Protein AF-M1WDY1-F1 (afdb_monomer_lite)

Ra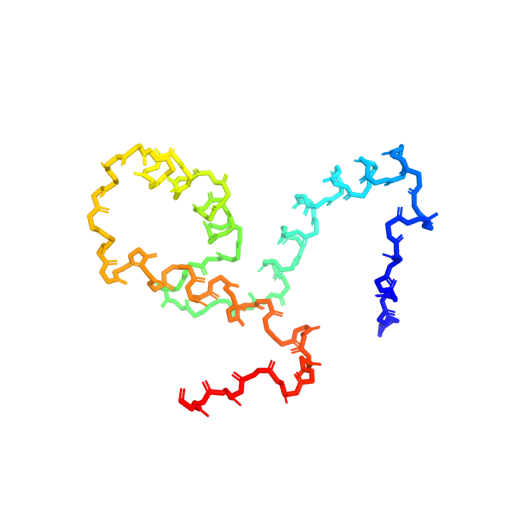dius of gyration: 16.35 Å; chains: 1; bounding box: 38×42×35 Å

Structure (mmCIF, N/CA/C/O backbone):
data_AF-M1WDY1-F1
#
_entry.id   AF-M1WDY1-F1
#
loop_
_atom_site.group_PDB
_atom_site.id
_atom_site.type_symbol
_atom_site.label_atom_id
_atom_site.label_alt_id
_atom_site.label_comp_id
_atom_site.label_asym_id
_atom_site.label_entity_id
_atom_site.label_seq_id
_atom_site.pdbx_PDB_ins_code
_atom_site.Cartn_x
_atom_site.Cartn_y
_atom_site.Cartn_z
_atom_site.occupancy
_atom_site.B_iso_or_equiv
_atom_site.auth_seq_id
_atom_site.auth_comp_id
_atom_site.auth_asym_id
_atom_site.auth_atom_id
_atom_site.pdbx_PDB_model_num
ATOM 1 N N . MET A 1 1 ? 22.217 -8.590 2.310 1.00 34.72 1 MET A N 1
ATOM 2 C CA . MET A 1 1 ? 21.613 -8.291 0.997 1.00 34.72 1 MET A CA 1
ATOM 3 C C . MET A 1 1 ? 22.069 -6.903 0.598 1.00 34.72 1 MET A C 1
ATOM 5 O O . MET A 1 1 ? 22.091 -6.036 1.460 1.00 34.72 1 MET A O 1
ATOM 9 N N . ALA A 1 2 ? 22.540 -6.718 -0.634 1.00 30.59 2 ALA A N 1
ATOM 10 C CA . ALA A 1 2 ? 22.971 -5.405 -1.097 1.00 30.59 2 ALA A CA 1
ATOM 11 C C . ALA A 1 2 ? 21.762 -4.461 -1.103 1.00 30.59 2 ALA A C 1
ATOM 13 O O . ALA A 1 2 ? 20.734 -4.794 -1.689 1.00 30.59 2 ALA A O 1
ATOM 14 N N . HIS A 1 3 ? 21.873 -3.311 -0.437 1.00 42.47 3 HIS A N 1
ATOM 15 C CA . HIS A 1 3 ? 20.908 -2.233 -0.609 1.00 42.47 3 HIS A CA 1
ATOM 16 C C . HIS A 1 3 ? 20.990 -1.809 -2.075 1.00 42.47 3 HIS A C 1
ATOM 18 O O . HIS A 1 3 ? 22.026 -1.298 -2.507 1.00 42.47 3 HIS A O 1
ATOM 24 N N . ALA A 1 4 ? 19.947 -2.090 -2.858 1.00 51.66 4 ALA A N 1
ATOM 25 C CA . ALA A 1 4 ? 19.857 -1.573 -4.212 1.00 51.66 4 ALA A CA 1
ATOM 2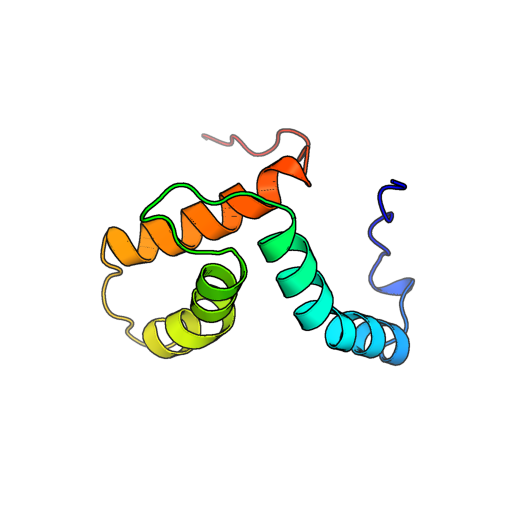6 C C . ALA A 1 4 ? 19.898 -0.049 -4.095 1.00 51.66 4 ALA A C 1
ATOM 28 O O . ALA A 1 4 ? 18.997 0.568 -3.528 1.00 51.66 4 ALA A O 1
ATOM 29 N N . ARG A 1 5 ? 20.999 0.554 -4.546 1.00 56.66 5 ARG A N 1
ATOM 30 C CA . ARG A 1 5 ? 21.120 2.005 -4.617 1.00 56.66 5 ARG A CA 1
ATOM 31 C C . ARG A 1 5 ? 19.954 2.485 -5.473 1.00 56.66 5 ARG A C 1
ATOM 33 O O . ARG A 1 5 ? 19.826 2.035 -6.611 1.00 56.66 5 ARG A O 1
ATOM 40 N N . ALA A 1 6 ? 19.096 3.335 -4.912 1.00 63.28 6 ALA A N 1
ATOM 41 C CA . ALA A 1 6 ? 18.036 3.966 -5.683 1.00 63.28 6 ALA A CA 1
ATOM 42 C C . ALA A 1 6 ? 18.694 4.649 -6.890 1.00 63.28 6 ALA A C 1
ATOM 44 O O . ALA A 1 6 ? 19.539 5.530 -6.712 1.00 63.28 6 ALA A O 1
ATOM 45 N N . ARG A 1 7 ? 18.388 4.160 -8.096 1.00 69.00 7 ARG A N 1
ATOM 46 C CA . ARG A 1 7 ? 18.861 4.767 -9.342 1.00 69.00 7 ARG A CA 1
ATOM 47 C C . ARG A 1 7 ? 18.155 6.102 -9.513 1.00 69.00 7 ARG A C 1
ATOM 49 O O . ARG A 1 7 ? 16.957 6.202 -9.239 1.00 69.00 7 ARG A O 1
ATOM 56 N N . SER A 1 8 ? 18.896 7.112 -9.947 1.00 75.88 8 SER A N 1
ATOM 57 C CA . SER A 1 8 ? 18.290 8.384 -10.318 1.00 75.88 8 SER A CA 1
ATOM 58 C C . SER A 1 8 ? 17.440 8.208 -11.583 1.00 75.88 8 SER A C 1
ATOM 60 O O . SER A 1 8 ? 17.646 7.276 -12.362 1.00 75.88 8 SER A O 1
ATOM 62 N N . ALA A 1 9 ? 16.452 9.080 -11.789 1.00 77.62 9 ALA A N 1
ATOM 63 C CA . ALA A 1 9 ? 15.514 8.964 -12.909 1.00 77.62 9 ALA A CA 1
ATOM 64 C C . ALA A 1 9 ? 16.202 9.046 -14.288 1.00 77.62 9 ALA A C 1
ATOM 66 O O . ALA A 1 9 ? 15.687 8.509 -15.262 1.00 77.62 9 ALA A O 1
ATOM 67 N N . ASP A 1 10 ? 17.368 9.687 -14.369 1.00 85.81 10 ASP A N 1
ATOM 68 C CA . ASP A 1 10 ? 18.231 9.770 -15.551 1.00 85.81 10 ASP A CA 1
ATOM 69 C C . ASP A 1 10 ? 19.083 8.508 -15.797 1.00 85.81 10 ASP A C 1
ATOM 71 O O . ASP A 1 10 ? 19.629 8.342 -16.885 1.00 85.81 10 ASP A O 1
ATOM 75 N N . GLU A 1 11 ? 19.161 7.591 -14.826 1.00 87.88 11 GLU A N 1
ATOM 76 C CA . GLU A 1 11 ? 19.965 6.357 -14.879 1.00 87.88 11 GLU A CA 1
ATOM 77 C C . GLU A 1 11 ? 19.138 5.097 -15.206 1.00 87.88 11 GLU A C 1
ATOM 79 O O . GLU A 1 11 ? 19.660 3.976 -15.185 1.00 87.88 11 GLU A O 1
ATOM 84 N N . ILE A 1 12 ? 17.836 5.248 -15.465 1.00 88.62 12 ILE A N 1
ATOM 85 C CA . ILE A 1 12 ? 16.932 4.145 -15.787 1.00 88.62 12 ILE A CA 1
ATOM 86 C C . ILE A 1 12 ? 16.150 4.457 -17.059 1.00 88.62 12 ILE A C 1
ATOM 88 O O . ILE A 1 12 ? 15.473 5.478 -17.174 1.00 88.62 12 ILE A O 1
ATOM 92 N N . SER A 1 13 ? 16.227 3.562 -18.039 1.00 90.50 13 SER A N 1
ATOM 93 C CA . SER A 1 13 ? 15.373 3.666 -19.217 1.00 90.50 13 SER A CA 1
ATOM 94 C C . SER A 1 13 ? 13.924 3.326 -18.862 1.00 90.50 13 SER A C 1
ATOM 96 O O . SER A 1 13 ? 13.647 2.550 -17.946 1.00 90.50 13 SER A O 1
ATOM 98 N N . SER A 1 14 ? 12.968 3.845 -19.636 1.00 90.44 14 SER A N 1
ATOM 99 C CA . SER A 1 14 ? 11.553 3.513 -19.437 1.00 90.44 14 SER A CA 1
ATOM 100 C C . SER A 1 14 ? 11.294 2.003 -19.510 1.00 90.44 14 SER A C 1
ATOM 102 O O . SER A 1 14 ? 10.480 1.492 -18.750 1.00 90.44 14 SER A O 1
ATOM 104 N N . ALA A 1 15 ? 11.995 1.279 -20.389 1.00 92.50 15 ALA A N 1
ATOM 105 C CA . ALA A 1 15 ? 11.844 -0.169 -20.525 1.00 92.50 15 ALA A CA 1
ATOM 106 C C . ALA A 1 15 ? 12.302 -0.920 -19.265 1.00 92.50 15 ALA A C 1
ATOM 108 O O . ALA A 1 15 ? 11.596 -1.806 -18.791 1.00 92.50 15 ALA A O 1
ATOM 109 N N . GLU A 1 16 ? 13.445 -0.539 -18.688 1.00 90.00 16 GLU A N 1
ATOM 110 C CA . GLU A 1 16 ? 13.920 -1.117 -17.426 1.00 90.00 16 GLU A CA 1
ATOM 111 C C . GLU A 1 16 ? 12.988 -0.782 -16.261 1.00 90.00 16 GLU A C 1
ATOM 113 O O . GLU A 1 16 ? 12.722 -1.642 -15.428 1.00 90.00 16 GLU A O 1
ATOM 118 N N . PHE A 1 17 ? 12.471 0.450 -16.210 1.00 88.44 17 PHE A N 1
ATOM 119 C CA . PHE A 1 17 ? 11.502 0.851 -15.194 1.00 88.44 17 PHE A CA 1
ATOM 120 C C . PHE A 1 17 ? 10.252 -0.029 -15.246 1.00 88.44 17 PHE A C 1
ATOM 122 O O . PHE A 1 17 ? 9.870 -0.610 -14.234 1.00 88.44 17 PHE A O 1
ATOM 129 N N . TRP A 1 18 ? 9.648 -0.187 -16.427 1.00 92.44 18 TRP A N 1
ATOM 130 C CA . TRP A 1 18 ? 8.469 -1.038 -16.584 1.00 92.44 18 TRP A CA 1
ATOM 131 C C . TRP A 1 18 ? 8.762 -2.514 -16.302 1.00 92.44 18 TRP A C 1
ATOM 133 O O . TRP A 1 18 ? 7.902 -3.194 -15.747 1.00 92.44 18 TRP A O 1
ATOM 143 N N . GLY A 1 19 ? 9.971 -2.992 -16.614 1.00 92.25 19 GLY A N 1
ATOM 144 C CA . GLY A 1 19 ? 10.430 -4.324 -16.218 1.00 92.25 19 GLY A CA 1
ATOM 145 C C . GLY A 1 19 ? 10.416 -4.513 -14.700 1.00 92.25 19 GLY A C 1
ATOM 146 O O . GLY A 1 19 ? 9.794 -5.448 -14.206 1.00 92.25 19 GLY A O 1
ATOM 147 N N . LEU A 1 20 ? 10.999 -3.574 -13.950 1.00 88.12 20 LEU A N 1
ATOM 148 C CA . LEU A 1 20 ? 10.995 -3.612 -12.483 1.00 88.12 20 LEU A CA 1
ATOM 149 C C . LEU A 1 20 ? 9.586 -3.484 -11.890 1.00 88.12 20 LEU A C 1
ATOM 151 O O . LEU A 1 20 ? 9.265 -4.146 -10.906 1.00 88.12 20 LEU A O 1
ATOM 155 N N . VAL A 1 21 ? 8.726 -2.653 -12.487 1.00 88.62 21 VAL A N 1
ATOM 156 C CA . VAL A 1 21 ? 7.323 -2.527 -12.059 1.00 88.62 21 VAL A CA 1
ATOM 157 C C . VAL A 1 21 ? 6.576 -3.850 -12.231 1.00 88.62 21 VAL A C 1
ATOM 159 O O . VAL A 1 21 ? 5.773 -4.206 -11.373 1.00 88.62 21 VAL A O 1
ATOM 162 N N . ALA A 1 22 ? 6.854 -4.608 -13.295 1.00 92.12 22 ALA A N 1
ATOM 163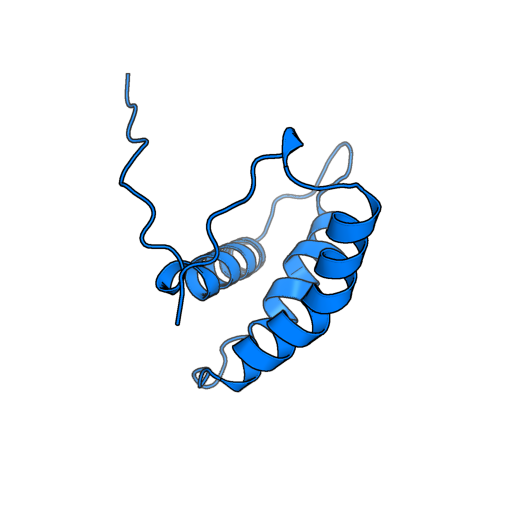 C CA . ALA A 1 22 ? 6.233 -5.913 -13.514 1.00 92.12 22 ALA A CA 1
ATOM 164 C C . ALA A 1 22 ? 6.659 -6.969 -12.474 1.00 92.12 22 ALA A C 1
ATOM 166 O O . ALA A 1 22 ? 5.898 -7.896 -12.208 1.00 92.12 22 ALA A O 1
ATOM 167 N N . GLU A 1 23 ? 7.837 -6.823 -11.861 1.00 91.56 23 GLU A N 1
ATOM 168 C CA . GLU A 1 23 ? 8.324 -7.711 -10.795 1.00 91.56 23 GLU A CA 1
ATOM 169 C C . GLU A 1 23 ? 7.709 -7.396 -9.421 1.00 91.56 23 GLU A C 1
ATOM 171 O O . GLU A 1 23 ? 7.691 -8.255 -8.536 1.00 91.56 23 GLU A O 1
ATOM 176 N N . TYR A 1 24 ? 7.172 -6.187 -9.231 1.00 89.06 24 TYR A N 1
ATOM 177 C CA . TYR A 1 24 ? 6.673 -5.709 -7.940 1.00 89.06 24 TYR A CA 1
ATOM 178 C C . TYR A 1 24 ? 5.656 -6.645 -7.256 1.00 89.06 24 TYR A C 1
ATOM 180 O O . TYR A 1 24 ? 5.848 -6.920 -6.070 1.00 89.06 24 TYR A O 1
ATOM 188 N N . PRO A 1 25 ? 4.635 -7.204 -7.944 1.00 90.19 25 PRO A N 1
ATOM 189 C CA . PRO A 1 25 ? 3.673 -8.099 -7.297 1.00 90.19 25 PRO A CA 1
ATOM 190 C C . PRO A 1 25 ? 4.331 -9.332 -6.663 1.00 90.19 25 PRO A C 1
ATOM 192 O O . PRO A 1 25 ? 4.025 -9.675 -5.523 1.00 90.19 25 PRO A O 1
ATOM 195 N N . ALA A 1 26 ? 5.290 -9.947 -7.361 1.00 89.38 26 ALA A N 1
ATOM 196 C CA . ALA A 1 26 ? 6.016 -11.113 -6.859 1.00 89.38 26 ALA A CA 1
ATOM 197 C C . ALA A 1 26 ? 6.903 -10.759 -5.653 1.00 89.38 26 ALA A C 1
ATOM 199 O O . ALA A 1 26 ? 7.046 -11.549 -4.721 1.00 89.38 26 ALA A O 1
ATOM 200 N N . VAL A 1 27 ? 7.477 -9.551 -5.638 1.00 88.69 27 VAL A N 1
ATOM 201 C CA . VAL A 1 27 ? 8.255 -9.049 -4.495 1.00 88.69 27 VAL A CA 1
ATOM 202 C C . VAL A 1 27 ? 7.361 -8.842 -3.273 1.00 88.69 27 VAL A C 1
ATOM 204 O O . VAL A 1 27 ? 7.733 -9.248 -2.173 1.00 88.69 27 VAL A O 1
ATOM 207 N N . VAL A 1 28 ? 6.187 -8.231 -3.447 1.00 88.44 28 VAL A N 1
ATOM 208 C CA . VAL A 1 28 ? 5.228 -8.006 -2.354 1.00 88.44 28 VAL A CA 1
ATOM 209 C C . VAL A 1 28 ? 4.764 -9.333 -1.756 1.00 88.44 28 VAL A C 1
ATOM 211 O O . VAL A 1 28 ? 4.765 -9.473 -0.533 1.00 88.44 28 VAL A O 1
ATOM 214 N N . GLU A 1 29 ? 4.437 -10.318 -2.595 1.00 89.06 29 GLU A N 1
ATOM 215 C CA . GLU A 1 29 ? 4.052 -11.666 -2.164 1.00 89.06 29 GLU A CA 1
ATOM 216 C C . GLU A 1 29 ? 5.172 -12.340 -1.360 1.00 89.06 29 GLU A C 1
ATOM 218 O O . GLU A 1 29 ? 4.966 -12.703 -0.200 1.00 89.06 29 GLU A O 1
ATOM 223 N N . ALA A 1 30 ? 6.392 -12.388 -1.903 1.00 87.69 30 ALA A N 1
ATOM 224 C CA . ALA A 1 30 ? 7.538 -12.993 -1.225 1.00 87.69 30 ALA A CA 1
ATOM 225 C C . ALA A 1 30 ? 7.858 -12.315 0.122 1.00 87.69 30 ALA A C 1
ATOM 227 O O . ALA A 1 30 ? 8.170 -12.983 1.112 1.00 87.69 30 ALA A O 1
ATOM 228 N N . VAL A 1 31 ? 7.770 -10.982 0.197 1.00 85.62 31 VAL A N 1
ATOM 229 C CA . VAL A 1 31 ? 7.977 -10.247 1.456 1.00 85.62 31 VAL A CA 1
ATOM 230 C C . VAL A 1 31 ? 6.847 -10.533 2.446 1.00 85.62 31 VAL A C 1
ATOM 232 O O . VAL A 1 31 ? 7.127 -10.710 3.635 1.00 85.62 31 VAL A O 1
ATOM 235 N N . SER A 1 32 ? 5.603 -10.612 1.974 1.00 86.38 32 SER A N 1
ATOM 236 C CA . SER A 1 32 ? 4.435 -10.941 2.794 1.00 86.38 32 SER A CA 1
ATOM 237 C C . SER A 1 32 ? 4.557 -12.333 3.422 1.00 86.38 32 SER A C 1
ATOM 239 O O . SER A 1 32 ? 4.303 -12.489 4.614 1.00 86.38 32 SER A O 1
ATOM 241 N N . GLU A 1 33 ? 5.008 -13.331 2.659 1.00 85.81 33 GLU A N 1
ATOM 242 C CA . GLU A 1 33 ? 5.250 -14.695 3.153 1.00 85.81 33 GLU A CA 1
ATOM 243 C C . GLU A 1 33 ? 6.439 -14.778 4.119 1.00 85.81 33 GLU A C 1
ATOM 245 O O . GLU A 1 33 ? 6.430 -15.560 5.071 1.00 85.81 33 GLU A O 1
ATOM 250 N N . SER A 1 34 ? 7.470 -13.953 3.906 1.00 82.62 34 SER A N 1
ATOM 251 C CA . SER A 1 34 ? 8.700 -13.981 4.711 1.00 82.62 34 SER A CA 1
ATOM 252 C C . SER A 1 34 ? 8.517 -13.530 6.164 1.00 82.62 34 SER A C 1
ATOM 254 O O . SER A 1 34 ? 9.403 -13.737 6.999 1.00 82.62 34 SER A O 1
ATOM 256 N N . ARG A 1 35 ? 7.391 -12.887 6.488 1.00 76.62 35 ARG A N 1
ATOM 257 C CA . ARG A 1 35 ? 7.143 -12.289 7.799 1.00 76.62 35 ARG A CA 1
ATOM 258 C C . ARG A 1 35 ? 5.895 -12.878 8.435 1.00 76.62 35 ARG A C 1
ATOM 260 O O . ARG A 1 35 ? 4.787 -12.763 7.929 1.00 76.62 35 ARG A O 1
ATOM 267 N N . THR A 1 36 ? 6.073 -13.442 9.623 1.00 71.19 36 THR A N 1
ATOM 268 C CA . THR A 1 36 ? 4.965 -13.931 10.442 1.00 71.19 36 THR A CA 1
ATOM 269 C C . THR A 1 36 ? 4.101 -12.771 10.922 1.00 71.19 36 THR A C 1
ATOM 271 O O . THR A 1 36 ? 4.550 -11.930 11.706 1.00 71.19 36 THR A O 1
ATOM 274 N N . VAL A 1 37 ? 2.853 -12.757 10.472 1.00 74.00 37 VAL A N 1
ATOM 275 C CA . VAL A 1 37 ? 1.830 -11.803 10.897 1.00 74.00 37 VAL A CA 1
ATOM 276 C C . VAL A 1 37 ? 1.182 -12.311 12.189 1.00 74.00 37 VAL A C 1
ATOM 278 O O . VAL A 1 37 ? 0.950 -13.512 12.351 1.00 74.00 37 VAL A O 1
ATOM 281 N N . LYS A 1 38 ? 0.925 -11.417 13.151 1.00 73.94 38 LYS A N 1
ATOM 282 C CA . LYS A 1 38 ? 0.196 -11.785 14.377 1.00 73.94 38 LYS A CA 1
ATOM 283 C C . LYS A 1 38 ? -1.253 -12.125 14.029 1.00 73.94 38 LYS A C 1
ATOM 285 O O . LYS A 1 38 ? -1.820 -11.564 13.096 1.00 73.94 38 LYS A O 1
ATOM 290 N N . SER A 1 39 ? -1.878 -13.006 14.808 1.00 70.12 39 SER A N 1
ATOM 291 C CA . SER A 1 39 ? -3.290 -13.353 14.624 1.00 70.12 39 SER A CA 1
ATOM 292 C C . SER A 1 39 ? -4.166 -12.094 14.640 1.00 70.12 39 SER A C 1
ATOM 294 O O . SER A 1 39 ? -4.168 -11.371 15.638 1.00 70.12 39 SER A O 1
ATOM 296 N N . GLY A 1 40 ? -4.905 -11.851 13.555 1.00 75.44 40 GLY A N 1
ATOM 297 C CA . GLY A 1 40 ? -5.807 -10.702 13.416 1.00 75.44 40 GLY A CA 1
ATOM 298 C C . GLY A 1 40 ? -5.197 -9.460 12.760 1.00 75.44 40 GLY A C 1
ATOM 299 O O . GLY A 1 40 ? -5.911 -8.477 12.599 1.00 75.44 40 GLY A O 1
ATOM 300 N N . GLN A 1 41 ? -3.921 -9.492 12.370 1.00 83.12 41 GLN A N 1
ATOM 301 C CA . GLN A 1 41 ? -3.309 -8.433 11.569 1.00 83.12 41 GLN A CA 1
ATOM 302 C C . GLN A 1 41 ? -3.367 -8.791 10.073 1.00 83.12 41 GLN A C 1
ATOM 304 O O . GLN A 1 41 ? -3.275 -9.967 9.715 1.00 83.12 41 GLN A O 1
ATOM 309 N N . LYS A 1 42 ? -3.533 -7.784 9.209 1.00 89.06 42 LYS A N 1
ATOM 310 C CA . LYS A 1 42 ? -3.514 -7.961 7.751 1.00 89.06 42 LYS A CA 1
ATOM 311 C C . LYS A 1 42 ? -2.103 -8.277 7.254 1.00 89.06 42 LYS A C 1
ATOM 313 O O . LYS A 1 42 ? -1.101 -7.809 7.798 1.00 89.06 42 LYS A O 1
ATOM 318 N N . THR A 1 43 ? -2.030 -9.079 6.205 1.00 90.75 43 THR A N 1
ATOM 319 C CA . THR A 1 43 ? -0.801 -9.376 5.46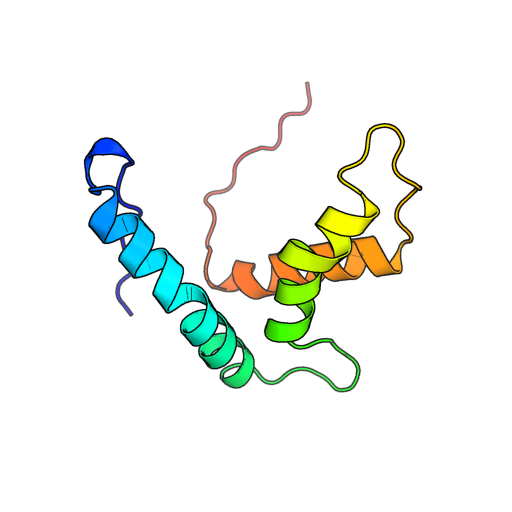6 1.00 90.75 43 THR A CA 1
ATOM 320 C C . THR A 1 43 ? -0.328 -8.159 4.673 1.00 90.75 43 THR A C 1
ATOM 322 O O . THR A 1 43 ? -1.113 -7.257 4.376 1.00 90.75 43 THR A O 1
ATOM 325 N N . LEU A 1 44 ? 0.956 -8.121 4.291 1.00 90.12 44 LEU A N 1
ATOM 326 C CA . LEU A 1 44 ? 1.448 -7.039 3.431 1.00 90.12 44 LEU A CA 1
ATOM 327 C C . LEU A 1 44 ? 0.700 -7.016 2.099 1.00 90.12 44 LEU A C 1
ATOM 329 O O . LEU A 1 44 ? 0.390 -5.935 1.619 1.00 90.12 44 LEU A O 1
ATOM 333 N N . LEU A 1 45 ? 0.369 -8.184 1.545 1.00 90.75 45 LEU A N 1
ATOM 334 C CA . LEU A 1 45 ? -0.402 -8.288 0.309 1.00 90.75 45 LEU A CA 1
ATOM 335 C C . LEU A 1 45 ? -1.777 -7.605 0.423 1.00 90.75 45 LEU A C 1
ATOM 337 O O . LEU A 1 45 ? -2.147 -6.820 -0.446 1.00 90.75 45 LEU A O 1
ATOM 341 N N . GLU A 1 46 ? -2.512 -7.849 1.511 1.00 92.62 46 GLU A N 1
ATOM 342 C CA . GLU A 1 46 ? -3.815 -7.210 1.762 1.00 92.62 46 GLU A CA 1
ATOM 343 C C . GLU A 1 46 ? -3.685 -5.696 1.973 1.00 92.62 46 GLU A C 1
ATOM 345 O O . GLU A 1 46 ? -4.490 -4.914 1.466 1.00 92.62 46 GLU A O 1
ATOM 350 N N . LEU A 1 47 ? -2.659 -5.273 2.712 1.00 93.94 47 LEU A N 1
ATOM 351 C CA . LEU A 1 47 ? -2.378 -3.862 2.969 1.00 93.94 47 LEU A CA 1
ATOM 352 C C . LEU A 1 47 ? -1.963 -3.112 1.691 1.00 93.94 47 LEU A C 1
ATOM 354 O O . LEU A 1 47 ? -2.336 -1.953 1.501 1.00 93.94 47 LEU A O 1
ATOM 358 N N . ASP A 1 48 ? -1.209 -3.769 0.810 1.00 94.00 48 ASP A N 1
ATOM 359 C CA . ASP A 1 48 ? -0.760 -3.214 -0.467 1.00 94.00 48 ASP A CA 1
ATOM 360 C C . ASP A 1 48 ? -1.919 -3.064 -1.459 1.00 94.00 48 ASP A C 1
ATOM 362 O O . ASP A 1 48 ? -2.116 -1.988 -2.032 1.00 94.00 48 ASP A O 1
ATOM 366 N N . ALA A 1 49 ? -2.759 -4.100 -1.559 1.00 93.56 49 ALA A N 1
ATOM 367 C CA . ALA A 1 49 ? -3.990 -4.071 -2.343 1.00 93.56 49 ALA A CA 1
ATOM 368 C C . ALA A 1 49 ? -4.924 -2.940 -1.886 1.00 93.56 49 ALA A C 1
ATOM 370 O O . ALA A 1 49 ? -5.446 -2.191 -2.715 1.00 93.56 49 ALA A O 1
ATOM 371 N N . TYR A 1 50 ? -5.071 -2.749 -0.571 1.00 94.88 50 TYR A N 1
ATOM 372 C CA . TYR A 1 50 ? -5.852 -1.639 -0.034 1.00 94.88 50 TYR A CA 1
ATOM 373 C C . TYR A 1 50 ? -5.258 -0.278 -0.428 1.00 94.88 50 TYR A C 1
ATOM 375 O O . TYR A 1 50 ? -5.983 0.609 -0.876 1.00 94.88 50 TYR A O 1
ATOM 383 N N . ARG A 1 51 ? -3.938 -0.090 -0.3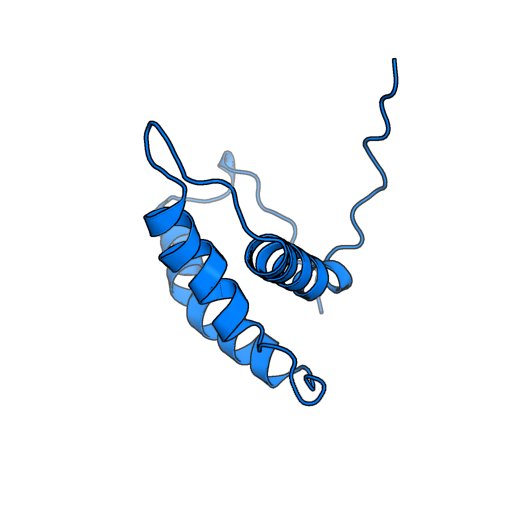08 1.00 93.44 51 ARG A N 1
ATOM 384 C CA . ARG A 1 51 ? -3.295 1.200 -0.601 1.00 93.44 51 ARG A CA 1
ATOM 385 C C . ARG A 1 51 ? -3.388 1.600 -2.073 1.00 93.44 51 ARG A C 1
ATOM 387 O O . ARG A 1 51 ? -3.664 2.767 -2.356 1.00 93.44 51 ARG A O 1
ATOM 394 N N . TYR A 1 52 ? -3.095 0.677 -2.987 1.00 92.31 52 TYR A N 1
ATOM 395 C CA . TYR A 1 52 ? -3.001 0.976 -4.420 1.00 92.31 52 TYR A CA 1
ATOM 396 C C . TYR A 1 52 ? -4.284 0.675 -5.204 1.00 92.31 52 TYR A C 1
ATOM 398 O O . TYR A 1 52 ? -4.415 1.141 -6.334 1.00 92.31 52 TYR A O 1
ATOM 406 N N . GLY A 1 53 ? -5.237 -0.048 -4.617 1.00 92.50 53 GLY A N 1
ATOM 407 C CA . GLY A 1 53 ? -6.560 -0.300 -5.186 1.00 92.50 53 GLY A CA 1
ATOM 408 C C . GLY A 1 53 ? -7.648 0.480 -4.454 1.00 92.50 53 GLY A C 1
ATOM 409 O O . GLY A 1 53 ? -8.065 1.556 -4.893 1.00 92.50 53 GLY A O 1
ATOM 410 N N . ASP A 1 54 ? -8.097 -0.063 -3.326 1.00 92.38 54 ASP A N 1
ATOM 411 C CA . ASP A 1 54 ? -9.328 0.358 -2.647 1.00 92.38 54 ASP A CA 1
ATOM 412 C C . ASP A 1 54 ? -9.291 1.813 -2.168 1.00 92.38 54 ASP A C 1
ATOM 414 O O . ASP A 1 54 ? -10.233 2.575 -2.393 1.00 92.38 54 ASP A O 1
ATOM 418 N N . ALA A 1 55 ? -8.189 2.232 -1.545 1.00 92.81 55 ALA A N 1
ATOM 419 C CA . ALA A 1 55 ? -8.032 3.586 -1.030 1.00 92.81 55 ALA A CA 1
ATOM 420 C C . ALA A 1 55 ? -8.021 4.625 -2.160 1.00 92.81 55 ALA A C 1
ATOM 422 O O . ALA A 1 55 ? -8.583 5.710 -2.005 1.00 92.81 55 ALA A O 1
ATOM 423 N N . LEU A 1 56 ? -7.429 4.303 -3.317 1.00 92.94 56 LEU A N 1
ATOM 424 C CA . LEU A 1 56 ? -7.490 5.190 -4.478 1.00 92.94 56 LEU A CA 1
ATOM 425 C C . LEU A 1 56 ? -8.918 5.286 -5.017 1.00 92.94 56 LEU A C 1
ATOM 427 O O . LEU A 1 56 ? -9.364 6.387 -5.324 1.00 92.94 56 LEU A O 1
ATOM 431 N N . GLY A 1 57 ? -9.645 4.170 -5.089 1.00 91.50 57 GLY A N 1
ATOM 432 C CA . GLY A 1 57 ? -11.048 4.173 -5.507 1.00 91.50 57 GLY A CA 1
ATOM 433 C C . GLY A 1 57 ? -11.959 4.971 -4.568 1.00 91.50 57 GLY A C 1
ATOM 434 O O . GLY A 1 57 ? -12.870 5.651 -5.031 1.00 91.50 57 GLY A O 1
ATOM 435 N N . ALA A 1 58 ? -11.696 4.920 -3.262 1.00 91.00 58 ALA A N 1
ATOM 436 C CA . ALA A 1 58 ? -12.529 5.557 -2.246 1.00 91.00 58 ALA A CA 1
ATOM 437 C C . ALA A 1 58 ? -12.207 7.042 -2.008 1.00 91.00 58 ALA A C 1
ATOM 439 O O . ALA A 1 58 ? -13.118 7.823 -1.743 1.00 91.00 58 ALA A O 1
ATOM 440 N N . PHE A 1 59 ? -10.931 7.440 -2.084 1.00 92.62 59 PHE A N 1
ATOM 441 C CA . PHE A 1 59 ? -10.482 8.763 -1.623 1.00 92.62 59 PHE A CA 1
ATOM 442 C C . PHE A 1 59 ? -9.864 9.645 -2.713 1.00 92.62 59 PHE A C 1
ATOM 444 O O . PHE A 1 59 ? -9.612 10.824 -2.470 1.00 92.62 59 PHE A O 1
ATOM 451 N N . ARG A 1 60 ? -9.620 9.129 -3.924 1.00 89.38 60 ARG A N 1
ATOM 452 C CA . ARG A 1 60 ? -9.110 9.933 -5.049 1.00 89.38 60 ARG A CA 1
ATOM 453 C C . ARG A 1 60 ? -10.260 10.515 -5.881 1.00 89.38 60 ARG A C 1
ATOM 455 O O . ARG A 1 60 ? -10.350 10.277 -7.083 1.00 89.38 60 ARG A O 1
ATOM 462 N N . VAL A 1 61 ? -11.136 11.273 -5.229 1.00 90.56 61 VAL A N 1
ATOM 463 C CA . VAL A 1 61 ? -12.303 11.946 -5.829 1.00 90.56 61 VAL A CA 1
ATOM 464 C C . VAL A 1 61 ? -12.342 13.421 -5.406 1.00 90.56 61 VAL A C 1
ATOM 466 O O . VAL A 1 61 ? -11.611 13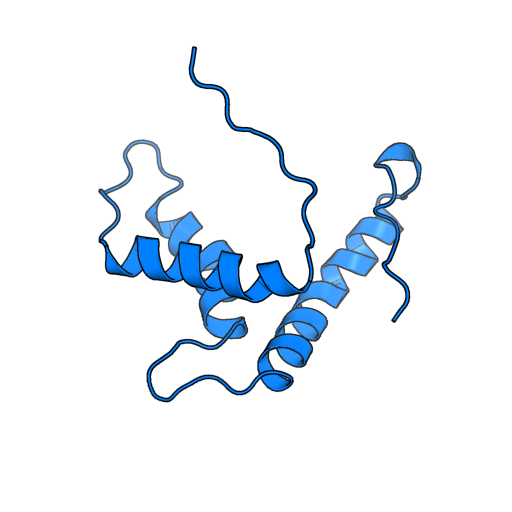.802 -4.496 1.00 90.56 61 VAL A O 1
ATOM 469 N N . GLU A 1 62 ? -13.139 14.264 -6.077 1.00 89.50 62 GLU A N 1
ATOM 470 C CA . GLU A 1 62 ? -13.177 15.720 -5.813 1.00 89.50 62 GLU A CA 1
ATOM 471 C C . GLU A 1 62 ? -13.657 16.078 -4.395 1.00 89.50 62 GLU A C 1
ATOM 473 O O . GLU A 1 62 ? -13.192 17.069 -3.837 1.00 89.50 62 GLU A O 1
ATOM 478 N N . ASP A 1 63 ? -14.529 15.255 -3.806 1.00 89.62 63 ASP A N 1
ATOM 479 C CA . ASP A 1 63 ? -15.032 15.409 -2.435 1.00 89.62 63 ASP A CA 1
ATOM 480 C C . ASP A 1 63 ? -15.019 14.046 -1.716 1.00 89.62 63 ASP A C 1
ATOM 482 O O . ASP A 1 63 ? -16.012 13.309 -1.736 1.00 89.62 63 ASP A O 1
ATOM 486 N N . PRO A 1 64 ? -13.854 13.612 -1.202 1.00 90.00 64 PRO A N 1
ATOM 487 C CA . PRO A 1 64 ? -13.712 12.294 -0.610 1.00 90.00 64 PRO A CA 1
ATOM 488 C C . PRO A 1 64 ? -14.343 12.245 0.787 1.00 90.00 64 PRO A C 1
ATOM 490 O O . PRO A 1 64 ? -14.231 13.204 1.554 1.00 90.00 64 PRO A O 1
ATOM 493 N N . PRO A 1 65 ? -14.953 11.111 1.171 1.00 92.06 65 PRO A N 1
ATOM 494 C CA . PRO A 1 65 ? -15.441 10.936 2.531 1.00 92.06 65 PRO A CA 1
ATOM 495 C C . PRO A 1 65 ? -14.281 10.962 3.536 1.00 92.06 65 PRO A C 1
ATOM 497 O O . PRO A 1 65 ? -13.143 10.612 3.210 1.00 92.06 65 PRO A O 1
ATOM 500 N N . GLU A 1 66 ? -14.576 11.317 4.789 1.00 94.94 66 GLU A N 1
ATOM 501 C CA . GLU A 1 66 ? -13.594 11.209 5.869 1.00 94.94 66 GLU A CA 1
ATOM 502 C C . GLU A 1 66 ? -13.140 9.753 6.045 1.00 94.94 66 GLU A C 1
ATOM 504 O O . GLU A 1 66 ? -13.951 8.824 6.104 1.00 94.94 66 GLU A O 1
ATOM 509 N N . MET A 1 67 ? -11.825 9.549 6.155 1.00 94.88 67 MET A N 1
ATOM 510 C CA . MET A 1 67 ? -11.277 8.232 6.460 1.00 94.88 67 MET A CA 1
ATOM 511 C C . MET A 1 67 ? -11.631 7.844 7.895 1.00 94.88 67 MET A C 1
ATOM 513 O O . MET A 1 67 ? -11.366 8.580 8.846 1.00 94.88 67 MET A O 1
ATOM 517 N N . THR A 1 68 ? -12.152 6.635 8.072 1.00 96.62 68 THR A N 1
ATOM 518 C CA . THR A 1 68 ? -12.292 6.040 9.402 1.00 96.62 68 THR A CA 1
ATOM 519 C C . THR A 1 68 ? -10.921 5.743 10.011 1.00 96.62 68 THR A C 1
ATOM 521 O O . THR A 1 68 ? -9.928 5.543 9.307 1.00 96.62 68 THR A O 1
ATOM 524 N N . LEU A 1 69 ? -10.863 5.628 11.341 1.00 95.50 69 LEU A N 1
ATOM 525 C CA . LEU A 1 69 ? -9.629 5.257 12.036 1.00 95.50 69 LEU A CA 1
ATOM 526 C C . LEU A 1 69 ? -9.045 3.930 11.520 1.00 95.50 69 LEU A C 1
ATOM 528 O O . LEU A 1 69 ? -7.834 3.835 11.357 1.00 95.50 69 LEU A O 1
ATOM 532 N N . ALA A 1 70 ? -9.889 2.941 11.213 1.00 93.12 70 ALA A N 1
ATOM 533 C CA . ALA A 1 70 ? -9.455 1.647 10.682 1.00 93.12 70 ALA A CA 1
ATOM 534 C C . ALA A 1 70 ? -8.762 1.785 9.314 1.00 93.12 70 ALA A C 1
ATOM 536 O O . ALA A 1 70 ? -7.699 1.220 9.084 1.00 93.12 70 ALA A O 1
ATOM 537 N N . GLN A 1 71 ? -9.317 2.617 8.432 1.00 94.19 71 GLN A N 1
ATOM 538 C CA . GLN A 1 71 ? -8.741 2.895 7.115 1.00 94.19 71 GLN A CA 1
ATOM 539 C C . GLN A 1 71 ? -7.401 3.635 7.205 1.00 94.19 71 GLN A C 1
ATOM 541 O O . GLN A 1 71 ? -6.506 3.403 6.394 1.00 94.19 71 GLN A O 1
ATOM 546 N N . VAL A 1 72 ? -7.246 4.523 8.193 1.00 94.44 72 VAL A N 1
ATOM 547 C CA . VAL A 1 72 ? -5.960 5.173 8.483 1.00 94.44 72 VAL A CA 1
ATOM 548 C C . VAL A 1 72 ? -4.962 4.164 9.054 1.00 94.44 72 VAL A C 1
ATOM 550 O O . VAL A 1 72 ? -3.798 4.173 8.656 1.00 94.44 72 VAL A O 1
ATOM 553 N N . GLN A 1 73 ? -5.403 3.280 9.952 1.00 93.44 73 GLN A N 1
ATOM 554 C CA . GLN A 1 73 ? -4.570 2.221 10.525 1.00 93.44 73 GLN A CA 1
ATOM 555 C C . GLN A 1 73 ? -4.011 1.302 9.440 1.00 93.44 73 GLN A C 1
ATOM 557 O O . GLN A 1 73 ? -2.805 1.089 9.435 1.00 93.44 73 GLN A O 1
ATOM 562 N N . ASP A 1 74 ? -4.820 0.873 8.469 1.00 93.69 74 ASP A N 1
ATOM 563 C CA . ASP A 1 74 ? -4.350 0.063 7.336 1.00 93.69 74 ASP A CA 1
ATOM 564 C C . ASP A 1 74 ? -3.192 0.743 6.575 1.00 93.69 74 ASP A C 1
ATOM 566 O O . ASP A 1 74 ? -2.160 0.129 6.299 1.00 93.69 74 ASP A O 1
ATOM 570 N N . LEU A 1 75 ? -3.299 2.046 6.284 1.00 92.44 75 LEU A N 1
ATOM 571 C CA . LEU A 1 75 ? -2.228 2.784 5.595 1.00 92.44 75 LEU A CA 1
ATOM 572 C C . LEU A 1 75 ? -0.963 2.931 6.449 1.00 92.44 75 LEU A C 1
ATOM 574 O O . LEU A 1 75 ? 0.156 2.899 5.925 1.00 92.44 75 LEU A O 1
ATOM 578 N N . VAL A 1 76 ? -1.130 3.132 7.756 1.00 91.56 76 VAL A N 1
ATOM 579 C CA . VAL A 1 76 ? -0.011 3.228 8.697 1.00 91.56 76 VAL A CA 1
ATOM 580 C C . VAL A 1 76 ? 0.676 1.875 8.834 1.00 91.56 76 VAL A C 1
ATOM 582 O O . VAL A 1 76 ? 1.900 1.815 8.754 1.00 91.56 76 VAL A O 1
ATOM 585 N N . GLU A 1 77 ? -0.083 0.793 8.980 1.00 90.06 77 GLU A N 1
ATOM 586 C CA . GLU A 1 77 ? 0.442 -0.566 9.065 1.00 90.06 77 GLU A CA 1
ATOM 587 C C . GLU A 1 77 ? 1.209 -0.951 7.805 1.00 90.06 77 GLU A C 1
ATOM 589 O O . GLU A 1 77 ? 2.338 -1.423 7.922 1.00 90.06 77 GLU A O 1
ATOM 594 N N . TRP A 1 78 ? 0.676 -0.650 6.616 1.00 90.19 78 TRP A N 1
ATOM 595 C CA . TRP A 1 78 ? 1.395 -0.829 5.351 1.00 90.19 78 TRP A CA 1
ATOM 596 C C . TRP A 1 78 ? 2.764 -0.132 5.379 1.00 90.19 78 TRP A C 1
ATOM 598 O O . TRP A 1 78 ? 3.805 -0.738 5.109 1.00 90.19 78 TRP A O 1
ATOM 608 N N . LYS A 1 79 ? 2.787 1.146 5.784 1.00 87.94 79 LYS A N 1
ATOM 609 C CA . LYS A 1 79 ? 4.018 1.946 5.842 1.00 87.94 79 LYS A CA 1
ATOM 610 C C . LYS A 1 79 ? 5.010 1.385 6.861 1.00 87.94 79 LYS A C 1
ATOM 612 O O . LYS A 1 79 ? 6.215 1.337 6.604 1.00 87.94 79 LYS A O 1
ATOM 617 N N . LEU A 1 80 ? 4.519 0.961 8.023 1.00 85.19 80 LEU A N 1
ATOM 618 C CA . LEU A 1 80 ? 5.338 0.361 9.073 1.00 85.19 80 LEU A CA 1
ATOM 619 C C . LEU A 1 80 ? 5.854 -1.021 8.680 1.00 85.19 80 LEU A C 1
ATOM 621 O O . LEU A 1 80 ? 6.924 -1.406 9.134 1.00 85.19 80 LEU A O 1
ATOM 625 N N . TYR A 1 81 ? 5.157 -1.750 7.813 1.00 79.25 81 TYR A N 1
ATOM 626 C CA . TYR A 1 81 ? 5.618 -3.040 7.316 1.00 79.25 81 TYR A CA 1
ATOM 627 C C . TYR A 1 81 ? 6.867 -2.897 6.439 1.00 79.25 81 TYR A C 1
ATOM 629 O O . TYR A 1 81 ? 7.800 -3.695 6.545 1.00 79.25 81 TYR A O 1
ATOM 637 N N . LEU A 1 82 ? 6.928 -1.844 5.625 1.00 68.62 82 LEU A N 1
ATOM 638 C CA . LEU A 1 82 ? 8.086 -1.531 4.785 1.00 68.62 82 LEU A CA 1
ATOM 639 C C . LEU A 1 82 ? 9.204 -0.813 5.559 1.00 68.62 82 LEU A C 1
ATOM 641 O O . LEU A 1 82 ? 10.369 -0.926 5.198 1.00 68.62 82 LEU A O 1
ATOM 645 N N . SER A 1 83 ? 8.881 -0.159 6.679 1.00 64.25 83 SER A N 1
ATOM 646 C CA . SER A 1 83 ? 9.836 0.642 7.464 1.00 64.25 83 SER A CA 1
ATOM 647 C C . SER A 1 83 ? 11.082 -0.103 7.994 1.00 64.25 83 SER A C 1
ATOM 649 O O . SER A 1 83 ? 12.133 0.524 8.057 1.00 64.25 83 SER A O 1
ATOM 651 N N . PRO A 1 84 ? 11.086 -1.411 8.337 1.00 59.28 84 PRO A N 1
ATOM 652 C CA . PRO A 1 84 ? 12.320 -2.108 8.711 1.00 59.28 84 PRO A CA 1
ATOM 653 C C . PRO A 1 84 ? 13.314 -2.256 7.553 1.00 59.28 84 PRO A C 1
ATOM 655 O O . PRO A 1 84 ? 14.479 -2.550 7.798 1.00 59.28 84 PRO A O 1
ATOM 658 N N . LEU A 1 85 ? 12.865 -2.087 6.303 1.00 49.38 85 LEU A N 1
ATOM 659 C CA . LEU A 1 85 ? 13.730 -2.085 5.119 1.00 49.38 85 LEU A CA 1
ATOM 660 C C . LEU A 1 85 ? 14.307 -0.693 4.822 1.00 49.38 85 LEU A C 1
ATOM 662 O O . LEU A 1 85 ? 15.120 -0.556 3.912 1.00 49.38 85 LEU A O 1
ATOM 666 N N . ASP A 1 86 ? 13.929 0.304 5.622 1.00 47.12 86 ASP A N 1
ATOM 667 C CA . ASP A 1 86 ? 14.216 1.713 5.418 1.00 47.12 86 ASP A CA 1
ATOM 668 C C . ASP A 1 86 ? 14.679 2.310 6.758 1.00 47.12 86 ASP A C 1
ATOM 670 O O . ASP A 1 86 ? 13.929 2.932 7.513 1.00 47.12 86 ASP A O 1
ATOM 674 N N . THR A 1 87 ? 15.965 2.145 7.079 1.00 44.56 87 THR A N 1
ATOM 675 C CA . THR A 1 87 ? 16.662 3.141 7.899 1.00 44.56 87 THR A CA 1
ATOM 676 C C . THR A 1 87 ? 16.652 4.456 7.122 1.00 44.56 87 THR A C 1
ATOM 678 O O . THR A 1 87 ? 17.639 4.828 6.487 1.00 44.56 87 THR A O 1
ATOM 681 N N . LEU A 1 88 ? 15.507 5.134 7.124 1.00 45.56 88 LEU A N 1
ATOM 682 C CA . LEU A 1 88 ? 15.373 6.491 6.636 1.00 45.56 88 LEU A CA 1
ATOM 683 C C . LEU A 1 88 ? 16.303 7.368 7.487 1.00 45.56 88 LEU A C 1
ATOM 685 O O . LEU A 1 88 ? 16.211 7.329 8.720 1.00 45.56 88 LEU A O 1
ATOM 689 N N . PRO A 1 89 ? 17.208 8.159 6.886 1.00 39.06 89 PRO A N 1
ATOM 690 C CA . PRO A 1 89 ? 17.891 9.205 7.629 1.00 39.06 89 PRO A CA 1
ATOM 691 C C . PRO A 1 89 ? 16.849 10.174 8.227 1.00 39.06 89 PRO A C 1
ATOM 693 O O . PRO A 1 89 ? 15.814 10.440 7.609 1.00 39.06 89 PRO A O 1
ATOM 696 N N . PRO A 1 90 ? 17.089 10.704 9.439 1.00 44.03 90 PRO A N 1
ATOM 697 C CA . PRO A 1 90 ? 16.078 11.417 10.204 1.00 44.03 90 PRO A CA 1
ATOM 698 C C . PRO A 1 90 ? 15.922 12.849 9.689 1.00 44.03 90 PRO A C 1
ATOM 700 O O . PRO A 1 90 ? 16.619 13.732 10.158 1.00 44.03 90 PRO A O 1
ATOM 703 N N . TYR A 1 91 ? 15.006 13.113 8.763 1.00 47.41 91 TYR A N 1
ATOM 704 C CA . TYR A 1 91 ? 14.504 14.464 8.469 1.00 47.41 91 TYR A CA 1
ATOM 705 C C . TYR A 1 91 ? 13.066 14.298 7.947 1.00 47.41 91 TYR A C 1
ATOM 707 O O . TYR A 1 91 ? 12.829 13.495 7.057 1.00 47.41 91 TYR A O 1
ATOM 715 N N . ILE A 1 92 ? 12.025 14.953 8.467 1.00 45.25 92 ILE A N 1
ATOM 716 C CA . ILE A 1 92 ? 11.905 16.381 8.761 1.00 45.25 92 ILE A CA 1
ATOM 717 C C . ILE A 1 92 ? 11.053 16.562 10.029 1.00 45.25 92 ILE A C 1
ATOM 719 O O . ILE A 1 92 ? 9.849 16.316 10.030 1.00 45.25 92 ILE A O 1
ATOM 723 N N . SER A 1 93 ? 11.680 17.057 11.096 1.00 48.09 93 SER A N 1
ATOM 724 C CA . SER A 1 93 ? 11.004 17.934 12.048 1.00 48.09 93 SER A CA 1
ATOM 725 C C . SER A 1 93 ? 11.261 19.356 11.559 1.00 48.09 93 SER A C 1
ATOM 727 O O . SER A 1 93 ? 12.398 19.823 11.591 1.00 48.09 93 SER A O 1
ATOM 729 N N . ARG A 1 94 ? 10.232 20.029 11.050 1.00 39.09 94 ARG A N 1
ATOM 730 C CA . ARG A 1 94 ? 10.178 21.492 11.016 1.00 39.09 94 ARG A CA 1
ATOM 731 C C . ARG A 1 94 ? 8.850 21.898 11.628 1.00 39.09 94 ARG A C 1
ATOM 733 O O . ARG A 1 94 ? 7.822 21.929 10.962 1.00 39.09 94 ARG A O 1
ATOM 740 N N . ARG A 1 95 ? 8.903 22.128 12.938 1.00 38.44 95 ARG A N 1
ATOM 741 C CA . ARG A 1 95 ? 8.227 23.286 13.511 1.00 38.44 95 ARG A CA 1
ATOM 742 C C . ARG A 1 95 ? 9.019 24.496 13.043 1.00 38.44 95 ARG A C 1
ATOM 744 O O . ARG A 1 95 ? 10.231 24.461 13.210 1.00 38.44 95 ARG A O 1
ATOM 751 N N . ASP A 1 96 ? 8.329 25.457 12.453 1.00 49.69 96 ASP A N 1
ATOM 752 C CA . ASP A 1 96 ? 8.454 26.891 12.715 1.00 49.69 96 ASP A CA 1
ATOM 753 C C . ASP A 1 96 ? 7.075 27.498 12.428 1.00 49.69 96 ASP A C 1
ATOM 755 O O . ASP A 1 96 ? 6.531 27.205 11.337 1.00 49.69 96 ASP A O 1
#

Secondary structure (DSSP, 8-state):
--------GGGS-HHHHHHHHHHHHHHHHHHHHHS-PPTTPPPHHHHHHIIIIIHHHHHSSSSPPPPPHHHHHHHHHHHHHHGGG-----------

Sequence (96 aa):
MAHARARSADEISSAEFWGLVAEYPAVVEAVSESRTVKSGQKTLLELDAYRYGDALGAFRVEDPPEMTLAQVQDLVEWKLYLSPLDTLPPYISRRD

Foldseek 3Di:
DDDPDPDDPVRDDPVRVVVVVVCVLVVQVVLQVVDDDPPPDDTLNVLVCCVVPVCCVQAVDPDHDDDDPVSVVSPVVNVVSCCVVDPDDDDDDDDD

pLDDT: mean 79.67, std 18.2, range [30.59, 96.62]

Organism: Claviceps purpurea (strain 20.1) (NCBI:txid1111077)